Protein AF-A0A182Y4V1-F1 (afdb_monomer_lite)

pLDDT: mean 78.13, std 14.73, range [35.81, 92.44]

InterPro domains:
  IPR011990 Tetratricopeptide-like helical domain superfamily [SSF48452] (6-147)
  IPR018834 DNA/RNA-binding domain, Est1-type [PF10373] (55-147)
  IPR045153 Est1/Ebs1-like [PTHR15696] (1-159)

Structure (mmCIF, N/CA/C/O backbone):
data_AF-A0A182Y4V1-F1
#
_entry.id   AF-A0A182Y4V1-F1
#
loop_
_atom_site.group_PDB
_atom_site.id
_atom_site.type_symbol
_atom_site.label_atom_id
_atom_site.label_alt_id
_atom_site.label_comp_id
_atom_site.label_asym_id
_atom_site.label_entity_id
_atom_site.label_seq_id
_atom_site.pdbx_PDB_ins_code
_atom_site.Cartn_x
_atom_site.Cartn_y
_atom_site.Cartn_z
_atom_site.occupancy
_atom_site.B_iso_or_equiv
_atom_site.auth_seq_id
_atom_site.auth_comp_id
_atom_site.auth_asym_id
_atom_site.auth_atom_id
_atom_site.pdbx_PDB_model_num
ATOM 1 N N . LEU A 1 1 ? 14.851 2.433 -21.021 1.00 78.50 1 LEU A N 1
ATOM 2 C CA . LEU A 1 1 ? 13.385 2.656 -20.948 1.00 78.50 1 LEU A CA 1
ATOM 3 C C . LEU A 1 1 ? 12.813 2.152 -19.625 1.00 78.50 1 LEU A C 1
ATOM 5 O O . LEU A 1 1 ? 12.196 2.950 -18.938 1.00 78.50 1 LEU A O 1
ATOM 9 N N . GLN A 1 2 ? 13.058 0.891 -19.242 1.00 83.56 2 G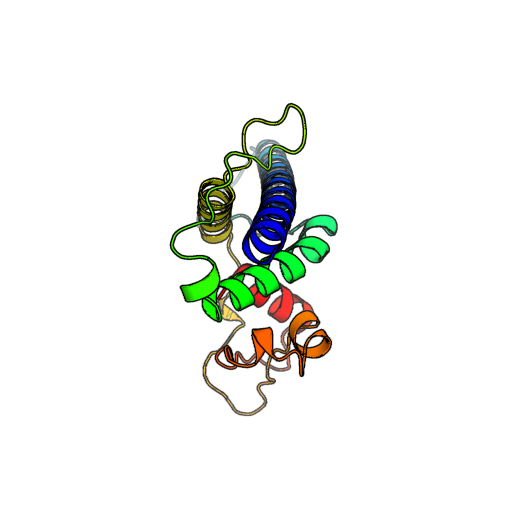LN A N 1
ATOM 10 C CA . GLN A 1 2 ? 12.621 0.332 -17.950 1.00 83.56 2 GLN A CA 1
ATOM 11 C C . GLN A 1 2 ? 13.120 1.142 -16.742 1.00 83.56 2 GLN A C 1
ATOM 13 O O . GLN A 1 2 ? 12.307 1.573 -15.936 1.00 83.56 2 GLN A O 1
ATOM 18 N N . GLU A 1 3 ? 14.420 1.444 -16.662 1.00 82.00 3 GLU A N 1
ATOM 19 C CA . GLU A 1 3 ? 14.974 2.274 -15.575 1.00 82.00 3 GLU A CA 1
ATOM 20 C C . GLU A 1 3 ? 14.358 3.680 -15.523 1.00 82.00 3 GLU A C 1
ATOM 22 O O . GLU A 1 3 ? 14.099 4.204 -14.448 1.00 82.00 3 GLU A O 1
ATOM 27 N N . CYS A 1 4 ? 14.059 4.281 -16.680 1.00 82.00 4 CYS A N 1
ATOM 28 C CA . CYS A 1 4 ? 13.413 5.594 -16.762 1.00 82.00 4 CYS A CA 1
ATOM 29 C C . CYS A 1 4 ? 11.967 5.560 -16.248 1.00 82.00 4 CYS A C 1
ATOM 31 O O . CYS A 1 4 ? 11.523 6.489 -15.573 1.00 82.00 4 CYS A O 1
ATOM 33 N N . ALA A 1 5 ? 11.229 4.495 -16.577 1.00 86.81 5 ALA A N 1
ATOM 34 C CA . ALA A 1 5 ? 9.874 4.281 -16.085 1.00 86.81 5 ALA A CA 1
ATOM 35 C C . ALA A 1 5 ? 9.878 4.060 -14.567 1.00 86.81 5 ALA A C 1
ATOM 37 O O . ALA A 1 5 ? 9.092 4.685 -13.860 1.00 86.81 5 ALA A O 1
ATOM 38 N N . LEU A 1 6 ? 10.819 3.252 -14.068 1.00 87.94 6 LEU A N 1
ATOM 39 C CA . LEU A 1 6 ? 11.001 3.017 -12.639 1.00 87.94 6 LEU A CA 1
ATOM 40 C C . LEU A 1 6 ? 11.363 4.304 -11.890 1.00 87.94 6 LEU A C 1
ATOM 42 O O . LEU A 1 6 ? 10.731 4.624 -10.890 1.00 87.94 6 LEU A O 1
ATOM 46 N N . ALA A 1 7 ? 12.328 5.073 -12.398 1.00 84.69 7 ALA A N 1
ATOM 47 C CA . ALA A 1 7 ? 12.713 6.355 -11.814 1.00 84.69 7 ALA A CA 1
ATOM 48 C C . ALA A 1 7 ? 11.524 7.327 -11.754 1.00 84.69 7 ALA A C 1
ATOM 50 O O . ALA A 1 7 ? 11.286 7.952 -10.725 1.00 84.69 7 ALA A O 1
ATOM 51 N N . SER A 1 8 ? 10.729 7.404 -12.827 1.00 85.19 8 SER A N 1
ATOM 52 C CA . SER A 1 8 ? 9.519 8.238 -12.863 1.00 85.19 8 SER A CA 1
ATOM 53 C C . SER A 1 8 ? 8.475 7.777 -11.839 1.00 85.19 8 SER A C 1
ATOM 55 O O . SER A 1 8 ? 7.911 8.606 -11.129 1.00 85.19 8 SER A O 1
ATOM 57 N N . GLY A 1 9 ? 8.254 6.463 -11.719 1.00 89.75 9 GLY A N 1
ATOM 58 C CA . GLY A 1 9 ? 7.351 5.883 -10.723 1.00 89.75 9 GLY A CA 1
ATOM 59 C C . GLY A 1 9 ? 7.800 6.153 -9.285 1.00 89.75 9 GLY A C 1
ATOM 60 O O . GLY A 1 9 ? 6.981 6.526 -8.451 1.00 89.75 9 GLY A O 1
ATOM 61 N N . LEU A 1 10 ? 9.102 6.057 -9.000 1.00 88.25 10 LEU A N 1
ATOM 62 C CA . LEU A 1 10 ? 9.666 6.379 -7.684 1.00 88.25 10 LEU A CA 1
ATOM 63 C C . LEU A 1 10 ? 9.544 7.867 -7.335 1.00 88.25 10 LEU A C 1
ATOM 65 O O . LEU A 1 10 ? 9.287 8.195 -6.181 1.00 88.25 10 LEU A O 1
ATOM 69 N N . VAL A 1 11 ? 9.665 8.768 -8.315 1.00 86.56 11 VAL A N 1
ATOM 70 C CA . VAL A 1 11 ? 9.405 10.202 -8.097 1.00 86.56 11 VAL A CA 1
ATOM 71 C C . VAL A 1 11 ? 7.935 10.439 -7.749 1.00 86.56 11 VAL A C 1
ATOM 73 O O . VAL A 1 11 ? 7.641 11.165 -6.804 1.00 86.56 11 VAL A O 1
ATOM 76 N N . MET A 1 12 ? 7.004 9.812 -8.475 1.00 90.00 12 MET A N 1
ATOM 77 C CA . MET A 1 12 ? 5.573 9.916 -8.168 1.00 90.00 12 MET A CA 1
ATOM 78 C C . MET A 1 12 ? 5.249 9.360 -6.779 1.00 90.00 12 MET A C 1
ATOM 80 O O . MET A 1 12 ? 4.491 9.976 -6.035 1.00 90.00 12 MET A O 1
ATOM 84 N N . PHE A 1 13 ? 5.858 8.233 -6.415 1.00 91.25 13 PHE A N 1
ATOM 85 C CA . PHE A 1 13 ? 5.735 7.653 -5.086 1.00 91.25 13 PHE A CA 1
ATOM 86 C C . PHE A 1 13 ? 6.247 8.585 -3.988 1.00 91.25 13 PHE A C 1
ATOM 88 O O . PHE A 1 13 ? 5.532 8.802 -3.016 1.00 91.25 13 PHE A O 1
ATOM 95 N N . GLY A 1 14 ? 7.418 9.203 -4.172 1.00 89.81 14 GLY A N 1
ATOM 96 C CA . GLY A 1 14 ? 7.941 10.209 -3.240 1.00 89.81 14 GLY A CA 1
ATOM 97 C C . GLY A 1 14 ? 6.970 11.375 -3.026 1.00 89.81 14 GLY A C 1
ATOM 98 O O . GLY A 1 14 ? 6.660 11.741 -1.900 1.00 89.81 14 GLY A O 1
ATOM 99 N N . ILE A 1 15 ? 6.357 11.891 -4.097 1.00 90.50 15 ILE A N 1
ATOM 100 C CA . ILE A 1 15 ? 5.349 12.963 -3.984 1.00 90.50 15 ILE A CA 1
ATOM 101 C C . ILE A 1 15 ? 4.130 12.515 -3.156 1.00 90.50 15 ILE A C 1
ATOM 103 O O . ILE A 1 15 ? 3.606 13.294 -2.354 1.00 90.50 15 ILE A O 1
ATOM 107 N N . LEU A 1 16 ? 3.668 11.271 -3.335 1.00 92.38 16 LEU A N 1
ATOM 108 C CA . LEU A 1 16 ? 2.571 10.712 -2.536 1.00 92.38 16 LEU A CA 1
ATOM 109 C C . LEU A 1 16 ? 2.967 10.584 -1.061 1.00 92.38 16 LEU A C 1
ATOM 111 O O . LEU A 1 16 ? 2.186 10.980 -0.194 1.00 92.38 16 LEU A O 1
ATOM 115 N N . LEU A 1 17 ? 4.178 10.086 -0.783 1.00 92.06 17 LEU A N 1
ATOM 116 C CA . LEU A 1 17 ? 4.728 9.987 0.569 1.00 92.06 17 LEU A CA 1
ATOM 117 C C . LEU A 1 17 ? 4.797 11.364 1.229 1.00 92.06 17 LEU A C 1
ATOM 119 O O . LEU A 1 17 ? 4.241 11.548 2.308 1.00 92.06 17 LEU A O 1
ATOM 123 N N . GLU A 1 18 ? 5.402 12.352 0.568 1.00 91.44 18 GLU A N 1
ATOM 124 C CA . GLU A 1 18 ? 5.515 13.718 1.078 1.00 91.44 18 GLU A CA 1
ATOM 125 C C . GLU A 1 18 ? 4.138 14.314 1.405 1.00 91.44 18 GLU A C 1
ATOM 127 O O . GLU A 1 18 ? 3.945 14.911 2.470 1.00 91.44 18 GLU A O 1
ATOM 132 N N . ARG A 1 19 ? 3.151 14.137 0.515 1.00 92.44 19 ARG A N 1
ATOM 133 C CA . ARG A 1 19 ? 1.790 14.632 0.751 1.00 92.44 19 ARG A CA 1
ATOM 134 C C . ARG A 1 19 ? 1.140 13.940 1.946 1.00 92.44 19 ARG A C 1
ATOM 136 O O . ARG A 1 19 ? 0.560 14.638 2.777 1.00 92.44 19 ARG A O 1
ATOM 143 N N . LEU A 1 20 ? 1.235 12.614 2.048 1.00 91.38 20 LEU A N 1
ATOM 144 C CA . LEU A 1 20 ? 0.670 11.872 3.175 1.00 91.38 20 LEU A CA 1
ATOM 145 C C . LEU A 1 20 ? 1.334 12.278 4.497 1.00 91.38 20 LEU A C 1
ATOM 147 O O . LEU A 1 20 ? 0.642 12.491 5.489 1.00 91.38 20 LEU A O 1
ATOM 151 N N . ILE A 1 21 ? 2.657 12.457 4.495 1.00 91.06 21 ILE A N 1
ATOM 152 C CA . ILE A 1 21 ? 3.420 12.899 5.664 1.00 91.06 21 ILE A CA 1
ATOM 153 C C . ILE A 1 21 ? 2.908 14.250 6.168 1.00 91.06 21 ILE A C 1
ATOM 155 O O . ILE A 1 21 ? 2.637 14.400 7.358 1.00 91.06 21 ILE A O 1
ATOM 159 N N . ARG A 1 22 ? 2.718 15.218 5.262 1.00 92.12 22 ARG A N 1
ATOM 160 C CA . ARG A 1 22 ? 2.173 16.539 5.611 1.00 92.12 22 ARG A CA 1
ATOM 161 C C . ARG A 1 22 ? 0.769 16.441 6.205 1.00 92.12 22 ARG A C 1
ATOM 163 O O . ARG A 1 22 ? 0.515 17.058 7.231 1.00 92.12 22 ARG A O 1
ATOM 170 N N . LEU A 1 23 ? -0.109 15.632 5.612 1.00 90.50 23 LEU A N 1
ATOM 171 C CA . LEU A 1 23 ? -1.480 15.442 6.103 1.00 90.50 23 LEU A CA 1
ATOM 172 C C . LEU A 1 23 ? -1.521 14.824 7.507 1.00 90.50 23 LEU A C 1
ATOM 174 O O . LEU A 1 23 ? -2.305 15.260 8.347 1.00 90.50 23 LEU A O 1
ATOM 178 N N . ILE A 1 24 ? -0.670 13.829 7.775 1.00 86.88 24 ILE A N 1
ATOM 179 C CA . ILE A 1 24 ? -0.556 13.218 9.106 1.00 86.88 24 ILE A CA 1
ATOM 180 C C . ILE A 1 24 ? -0.040 14.248 10.114 1.00 86.88 24 ILE A C 1
ATOM 182 O O . ILE A 1 24 ? -0.597 14.362 11.204 1.00 86.88 24 ILE A O 1
ATOM 186 N N . GLN A 1 25 ? 0.980 15.031 9.753 1.00 89.06 25 GLN A N 1
ATOM 187 C CA . GLN A 1 25 ? 1.531 16.061 10.633 1.00 89.06 25 GLN A CA 1
ATOM 188 C C . GLN A 1 25 ? 0.500 17.154 10.959 1.00 89.06 25 GLN A C 1
ATOM 190 O O . GLN A 1 25 ? 0.328 17.493 12.126 1.00 89.06 25 GLN A O 1
ATOM 195 N N . GLU A 1 26 ? -0.237 17.649 9.960 1.00 89.31 26 GLU A N 1
ATOM 196 C CA . GLU A 1 26 ? -1.315 18.634 10.140 1.00 89.31 26 GLU A CA 1
ATOM 197 C C . GLU A 1 26 ? -2.424 18.108 11.071 1.00 89.31 26 GLU A C 1
ATOM 199 O O . GLU A 1 26 ? -2.913 18.830 11.947 1.00 89.31 26 GLU A O 1
ATOM 204 N N . ALA A 1 27 ? -2.796 16.832 10.924 1.00 84.44 27 ALA A N 1
ATOM 205 C CA . ALA A 1 27 ? -3.779 16.185 11.789 1.00 84.44 27 ALA A CA 1
ATOM 206 C C . ALA A 1 27 ? -3.264 16.025 13.233 1.00 84.44 27 ALA A C 1
ATOM 208 O O . ALA A 1 27 ? -4.002 16.287 14.186 1.00 84.44 27 ALA A O 1
ATOM 209 N N . LEU A 1 28 ? -1.989 15.659 13.408 1.00 82.81 28 LEU A N 1
ATOM 210 C CA . LEU A 1 28 ? -1.349 15.559 14.722 1.00 82.81 28 LEU A CA 1
ATOM 211 C C . LEU A 1 28 ? -1.240 16.921 15.416 1.00 82.81 28 LEU A C 1
ATOM 213 O O . LEU A 1 28 ? -1.507 17.018 16.614 1.00 82.81 28 LEU A O 1
ATOM 217 N N . ASP A 1 29 ? -0.884 17.977 14.688 1.00 85.12 29 ASP A N 1
ATOM 218 C CA . ASP A 1 29 ? -0.779 19.327 15.245 1.00 85.12 29 ASP A CA 1
ATOM 219 C C . ASP A 1 29 ? -2.158 19.844 15.694 1.00 85.12 29 ASP A C 1
ATOM 221 O O . ASP A 1 29 ? -2.302 20.338 16.815 1.00 85.12 29 ASP A O 1
ATOM 225 N N . THR A 1 30 ? -3.200 19.603 14.890 1.00 82.69 30 THR A N 1
ATOM 226 C CA . THR A 1 30 ? -4.596 19.932 15.235 1.00 82.69 30 THR A CA 1
ATOM 227 C C . THR A 1 30 ? -5.068 19.197 16.498 1.00 82.69 30 THR A C 1
ATOM 229 O O . THR A 1 30 ? -5.727 19.784 17.366 1.00 82.69 30 THR A O 1
ATOM 232 N N . ALA A 1 31 ? -4.707 17.918 16.644 1.00 76.00 31 ALA A N 1
ATOM 233 C CA . ALA A 1 31 ? -5.046 17.129 17.826 1.00 76.00 31 ALA A CA 1
ATOM 234 C C . ALA A 1 31 ? -4.370 17.675 19.097 1.00 76.00 31 ALA A C 1
ATOM 236 O O . ALA A 1 31 ? -5.010 17.760 20.146 1.00 76.00 31 ALA A O 1
ATOM 237 N N . ARG A 1 32 ? -3.101 18.100 19.000 1.00 75.50 32 ARG A N 1
ATOM 238 C CA . ARG A 1 32 ? -2.315 18.635 20.130 1.00 75.50 32 ARG A CA 1
ATOM 239 C C . ARG A 1 32 ? -2.780 20.013 20.590 1.00 75.50 32 ARG A C 1
ATOM 241 O O . ARG A 1 32 ? -2.735 20.296 21.786 1.00 75.50 32 ARG A O 1
ATOM 248 N N . ASP A 1 33 ? -3.211 20.871 19.672 1.00 71.69 33 ASP A N 1
ATOM 249 C CA . ASP A 1 33 ? -3.743 22.190 20.030 1.00 71.69 33 ASP A CA 1
ATOM 250 C C . ASP A 1 33 ? -5.117 22.089 20.706 1.00 71.69 33 ASP A C 1
ATOM 252 O O . ASP A 1 33 ? -5.420 22.870 21.608 1.00 71.69 33 ASP A O 1
ATOM 256 N N . SER A 1 34 ? -5.901 21.061 20.367 1.00 64.62 34 SER A N 1
ATOM 257 C CA . SER A 1 34 ? -7.183 20.771 21.021 1.00 64.62 34 SER A CA 1
ATOM 258 C C . SER A 1 34 ? -7.016 20.321 22.481 1.00 64.62 34 SER A C 1
ATOM 260 O O . SER A 1 34 ? -7.842 20.658 23.325 1.00 64.62 34 SER A O 1
ATOM 262 N N . THR A 1 35 ? -5.929 19.615 22.816 1.00 59.12 35 THR A N 1
ATOM 263 C CA . THR A 1 35 ? -5.665 19.132 24.188 1.00 59.12 35 THR A CA 1
ATOM 264 C C . THR A 1 35 ? -5.175 20.234 25.134 1.00 59.12 35 THR A C 1
ATOM 266 O O . THR A 1 35 ? -5.373 20.146 26.341 1.00 59.12 35 THR A O 1
ATOM 269 N N . LYS A 1 36 ? -4.559 21.302 24.611 1.00 57.06 36 LYS A N 1
ATOM 270 C CA . LYS A 1 36 ? -4.033 22.418 25.424 1.00 57.06 36 LYS A CA 1
ATOM 271 C C . LYS A 1 36 ? -5.109 23.391 25.928 1.00 57.06 36 LYS A C 1
ATOM 273 O O . LYS A 1 36 ? -4.807 24.252 26.748 1.00 57.06 36 LYS A O 1
ATOM 278 N N . GLY A 1 37 ? -6.349 23.286 25.444 1.00 51.06 37 GLY A N 1
ATOM 279 C CA . GLY A 1 37 ? -7.464 24.162 25.827 1.00 51.06 37 GLY A CA 1
ATOM 280 C C . GLY A 1 37 ? -8.262 23.711 27.058 1.00 51.06 37 GLY A C 1
ATOM 281 O O . GLY A 1 37 ? -9.181 24.417 27.467 1.00 51.06 37 GLY A O 1
ATOM 282 N N . THR A 1 38 ? -7.950 22.550 27.643 1.00 48.34 38 THR A N 1
ATOM 283 C CA . THR A 1 38 ? -8.739 21.931 28.725 1.00 48.34 38 THR A CA 1
ATOM 284 C C . THR A 1 38 ? -7.863 21.592 29.935 1.00 48.34 38 THR A C 1
ATOM 286 O O . THR A 1 38 ? -7.910 20.494 30.471 1.00 48.34 38 THR A O 1
ATOM 289 N N . GLU A 1 39 ? -7.048 22.540 30.400 1.00 46.81 39 GLU A N 1
ATOM 290 C CA . GLU A 1 39 ? -6.418 22.448 31.724 1.00 46.81 39 GLU A CA 1
ATOM 291 C C . GLU A 1 39 ? -7.304 23.126 32.779 1.00 46.81 39 GLU A C 1
ATOM 293 O O . GLU A 1 39 ? -7.063 24.257 33.196 1.00 46.81 39 GLU A O 1
ATOM 298 N N . ALA A 1 40 ? -8.349 22.423 33.214 1.00 45.28 40 ALA A N 1
ATOM 299 C CA . ALA A 1 40 ? -8.896 22.579 34.556 1.00 45.28 40 ALA A CA 1
ATOM 300 C C . ALA A 1 40 ? -9.657 21.307 34.952 1.00 45.28 40 ALA A C 1
ATOM 302 O O . ALA A 1 40 ? -10.834 21.148 34.646 1.00 45.28 40 ALA A O 1
ATOM 303 N N . ASP A 1 41 ? -8.946 20.485 35.720 1.00 38.16 41 ASP A N 1
ATOM 304 C CA . ASP A 1 41 ? -9.443 19.514 36.694 1.00 38.16 41 ASP A CA 1
ATOM 305 C C . ASP A 1 41 ? -9.513 18.025 36.286 1.00 38.16 41 ASP A C 1
ATOM 307 O O . ASP A 1 41 ? -10.045 17.637 35.251 1.00 38.16 41 ASP A O 1
ATOM 311 N N . VAL A 1 42 ? -9.033 17.212 37.237 1.00 44.09 42 VAL A N 1
ATOM 312 C CA . VAL A 1 42 ? -9.178 15.753 37.419 1.00 44.09 42 VAL A CA 1
ATOM 313 C C . VAL A 1 42 ? -8.147 14.786 36.783 1.00 44.09 42 VAL A C 1
ATOM 315 O O . VAL A 1 42 ? -8.300 14.272 35.686 1.00 44.09 42 VAL A O 1
ATOM 318 N N . ILE A 1 43 ? -7.126 14.479 37.600 1.00 43.97 43 ILE A N 1
ATOM 319 C CA . ILE A 1 43 ? -6.591 13.150 37.994 1.00 43.97 43 ILE A CA 1
ATOM 320 C C . ILE A 1 43 ? -6.397 12.074 36.898 1.00 43.97 43 ILE A C 1
ATOM 322 O O . ILE A 1 43 ? -7.321 11.377 36.501 1.00 43.97 43 ILE A O 1
ATOM 326 N N . SER A 1 44 ? -5.117 11.864 36.578 1.00 50.91 44 SER A N 1
ATOM 327 C CA . SER A 1 44 ? -4.415 10.662 36.099 1.00 50.91 44 SER A CA 1
ATOM 328 C C . SER A 1 44 ? -5.216 9.371 35.851 1.00 50.91 44 SER A C 1
ATOM 330 O O . SER A 1 44 ? -5.445 8.619 36.796 1.00 50.91 44 SER A O 1
ATOM 332 N N . THR A 1 45 ? -5.406 9.000 34.581 1.00 35.81 45 THR A N 1
ATOM 333 C CA . THR A 1 45 ? -5.422 7.593 34.132 1.00 35.81 45 THR A CA 1
ATOM 334 C C . THR A 1 45 ? -5.044 7.500 32.654 1.00 35.81 45 THR A C 1
ATOM 336 O O . THR A 1 45 ? -5.702 8.107 31.827 1.00 35.81 45 THR A O 1
ATOM 339 N N . GLU A 1 46 ? -3.997 6.713 32.385 1.00 39.38 46 GLU A N 1
ATOM 340 C CA . GLU A 1 46 ? -3.546 6.170 31.093 1.00 39.38 46 GLU A CA 1
ATOM 341 C C . GLU A 1 46 ? -3.139 7.175 29.998 1.00 39.38 46 GLU A C 1
ATOM 343 O O . GLU A 1 46 ? -3.809 8.146 29.684 1.00 39.38 46 GLU A O 1
ATOM 348 N N . SER A 1 47 ? -1.958 6.942 29.421 1.00 40.59 47 SER A N 1
ATOM 349 C CA . SER A 1 47 ? -1.455 7.656 28.251 1.00 40.59 47 SER A CA 1
ATOM 350 C C . SER A 1 47 ? -2.371 7.348 27.064 1.00 40.59 47 SER A C 1
ATOM 352 O O . SER A 1 47 ? -2.066 6.438 26.297 1.00 40.59 47 SER A O 1
ATOM 354 N N . GLU A 1 48 ? -3.487 8.068 26.938 1.00 49.78 48 GLU A N 1
ATOM 355 C CA . GLU A 1 48 ? -4.384 8.007 25.787 1.00 49.78 48 GLU A CA 1
ATOM 356 C C . GLU A 1 48 ? -3.570 8.359 24.541 1.00 49.78 48 GLU A C 1
ATOM 358 O O . GLU A 1 48 ? -3.245 9.519 24.272 1.00 49.78 48 GLU A O 1
ATOM 363 N N . ILE A 1 49 ? -3.146 7.326 23.811 1.00 53.16 49 ILE A N 1
ATOM 364 C CA . ILE A 1 49 ? -2.514 7.508 22.514 1.00 53.16 49 ILE A CA 1
ATOM 365 C C . ILE A 1 49 ? -3.567 8.217 21.656 1.00 53.16 49 ILE A C 1
ATOM 367 O O . ILE A 1 49 ? -4.706 7.746 21.606 1.00 53.16 49 ILE A O 1
ATOM 371 N N . PRO A 1 50 ? -3.251 9.357 21.017 1.00 55.31 50 PRO A N 1
ATOM 372 C CA . PRO A 1 50 ? -4.241 10.082 20.240 1.00 55.31 50 PRO A CA 1
ATOM 373 C C . PRO A 1 50 ? -4.829 9.143 19.185 1.00 55.31 50 PRO A C 1
ATOM 375 O O . PRO A 1 50 ? -4.097 8.679 18.308 1.00 55.31 50 PRO A O 1
ATOM 378 N N . LYS A 1 51 ? -6.137 8.854 19.265 1.00 58.81 51 LYS A N 1
ATOM 379 C CA . LYS A 1 51 ? -6.858 8.149 18.199 1.00 58.81 51 LYS A CA 1
ATOM 380 C C . LYS A 1 51 ? -6.819 9.066 16.979 1.00 58.81 51 LYS A C 1
ATOM 382 O O . LYS A 1 51 ? -7.622 9.993 16.869 1.00 58.81 51 LYS A O 1
ATOM 387 N N . LEU A 1 52 ? -5.820 8.886 16.113 1.00 63.56 52 LEU A N 1
ATOM 388 C CA . LEU A 1 52 ? -5.643 9.764 14.965 1.00 63.56 52 LEU A CA 1
ATOM 389 C C . LEU A 1 52 ? -6.759 9.478 13.967 1.00 63.56 52 LEU A C 1
ATOM 391 O O . LEU A 1 52 ? -6.773 8.447 13.297 1.00 63.56 52 LEU A O 1
ATOM 395 N N . VAL A 1 53 ? -7.682 10.426 13.849 1.00 70.19 53 VAL A N 1
ATOM 396 C CA . VAL A 1 53 ? -8.641 10.448 12.751 1.00 70.19 53 VAL A CA 1
ATOM 397 C C . VAL A 1 53 ? -7.899 10.964 11.527 1.00 70.19 53 VAL A C 1
ATOM 399 O O . VAL A 1 53 ? -7.559 12.145 11.443 1.00 70.19 53 VAL A O 1
ATOM 402 N N . LEU A 1 54 ? -7.603 10.064 10.592 1.00 74.38 54 LEU A N 1
ATOM 403 C CA . LEU A 1 54 ? -6.959 10.444 9.342 1.00 74.38 54 LEU A CA 1
ATOM 404 C C . LEU A 1 54 ? -7.883 11.356 8.522 1.00 74.38 54 LEU A C 1
ATOM 406 O O . LEU A 1 54 ? -9.071 11.039 8.383 1.00 74.38 54 LEU A O 1
ATOM 410 N N . PRO A 1 55 ? -7.358 12.455 7.950 1.00 82.38 55 PRO A N 1
ATOM 411 C CA . PRO A 1 55 ? -8.139 13.310 7.066 1.00 82.38 55 PRO A CA 1
ATOM 412 C C . PRO A 1 55 ? -8.569 12.532 5.814 1.00 82.38 55 PRO A C 1
ATOM 414 O O . PRO A 1 55 ? -7.869 11.620 5.374 1.00 82.38 55 PRO A O 1
ATOM 417 N N . GLU A 1 56 ? -9.696 12.912 5.208 1.00 83.38 56 GLU A N 1
ATOM 418 C CA . GLU A 1 56 ? -10.235 12.237 4.012 1.00 83.38 56 GLU A CA 1
ATOM 419 C C . GLU A 1 56 ? -9.212 12.164 2.867 1.00 83.38 56 GLU A C 1
ATOM 421 O O . GLU A 1 56 ? -9.052 11.118 2.242 1.00 83.38 56 GLU A O 1
ATOM 426 N N . ASP A 1 57 ? -8.423 13.225 2.667 1.00 86.56 57 ASP A N 1
ATOM 427 C CA . ASP A 1 57 ? -7.320 13.240 1.699 1.00 86.56 57 ASP A CA 1
ATOM 428 C C . ASP A 1 57 ? -6.310 12.101 1.936 1.00 86.56 57 ASP A C 1
ATOM 430 O O . ASP A 1 57 ? -5.819 11.494 0.984 1.00 86.56 57 ASP A O 1
ATOM 434 N N . ALA A 1 58 ? -5.994 11.785 3.199 1.00 85.81 58 ALA A N 1
ATOM 435 C CA . ALA A 1 58 ? -5.051 10.720 3.532 1.00 85.81 58 ALA A CA 1
ATOM 436 C C . ALA A 1 58 ? -5.634 9.340 3.207 1.00 85.81 58 ALA A C 1
ATOM 438 O O . ALA A 1 58 ? -4.919 8.496 2.666 1.00 85.81 58 ALA A O 1
ATOM 439 N N . LYS A 1 59 ? -6.936 9.133 3.454 1.00 82.94 59 LYS A N 1
ATOM 440 C CA . LYS A 1 59 ? -7.643 7.882 3.126 1.00 82.94 59 LYS A CA 1
ATOM 441 C C . LYS A 1 59 ? -7.636 7.579 1.626 1.00 82.94 59 LYS A C 1
ATOM 443 O O . LYS A 1 59 ? -7.647 6.416 1.245 1.00 82.94 59 LYS A O 1
ATOM 448 N N . VAL A 1 60 ? -7.578 8.605 0.774 1.00 88.19 60 VAL A N 1
ATOM 449 C CA . VAL A 1 60 ? -7.495 8.443 -0.689 1.00 88.19 60 VAL A CA 1
ATOM 450 C C . VAL A 1 60 ? -6.068 8.130 -1.159 1.00 88.19 60 VAL A C 1
ATOM 452 O O . VAL A 1 60 ? -5.884 7.413 -2.140 1.00 88.19 60 VAL A O 1
ATOM 455 N N . ILE A 1 61 ? -5.045 8.651 -0.474 1.00 90.75 61 ILE A N 1
ATOM 456 C CA . ILE A 1 61 ? -3.632 8.482 -0.860 1.00 90.75 61 ILE A CA 1
ATOM 457 C C . ILE A 1 61 ? -3.060 7.144 -0.375 1.00 90.75 61 ILE A C 1
ATOM 459 O O . ILE A 1 61 ? -2.267 6.514 -1.078 1.00 90.75 61 ILE A O 1
ATOM 463 N N . LEU A 1 62 ? -3.464 6.706 0.817 1.00 88.12 62 LEU A N 1
ATOM 464 C CA . LEU A 1 62 ? -2.970 5.496 1.473 1.00 88.12 62 LEU A CA 1
ATOM 465 C C . LEU A 1 62 ? -3.065 4.225 0.605 1.00 88.12 62 LEU A C 1
ATOM 467 O O . LEU A 1 62 ? -2.043 3.546 0.482 1.00 88.12 62 LEU A O 1
ATOM 471 N N . PRO A 1 63 ? -4.195 3.927 -0.070 1.00 89.38 63 PRO A N 1
ATOM 472 C CA . PRO A 1 63 ? -4.294 2.768 -0.958 1.00 89.38 63 PRO A CA 1
ATOM 473 C C . PRO A 1 63 ? -3.240 2.765 -2.072 1.00 89.38 63 PRO A C 1
ATOM 475 O O . PRO A 1 63 ? -2.657 1.729 -2.379 1.00 89.38 63 PRO A O 1
ATOM 478 N N . ALA A 1 64 ? -2.935 3.931 -2.656 1.00 91.81 64 ALA A N 1
ATOM 479 C CA . ALA A 1 64 ? -1.930 4.037 -3.713 1.00 91.81 64 ALA A CA 1
ATOM 480 C C . ALA A 1 64 ? -0.509 3.772 -3.190 1.00 91.81 64 ALA A C 1
ATOM 482 O O . ALA A 1 64 ? 0.277 3.103 -3.860 1.00 91.81 64 ALA A O 1
ATOM 483 N N . ILE A 1 65 ? -0.186 4.267 -1.990 1.00 91.56 65 ILE A N 1
ATOM 484 C CA . ILE A 1 65 ? 1.101 4.003 -1.328 1.00 91.56 65 ILE A CA 1
ATOM 485 C C . ILE A 1 65 ? 1.232 2.515 -0.998 1.00 91.56 65 ILE A C 1
ATOM 487 O O . ILE A 1 65 ? 2.267 1.926 -1.304 1.00 91.56 65 ILE A O 1
ATOM 491 N N . LYS A 1 66 ? 0.182 1.902 -0.441 1.00 89.00 66 LYS A N 1
ATOM 492 C CA . LYS A 1 66 ? 0.152 0.475 -0.103 1.00 89.00 66 LYS A CA 1
ATOM 493 C C . LYS A 1 66 ? 0.397 -0.408 -1.326 1.00 89.00 66 LYS A C 1
ATOM 495 O O . LYS A 1 66 ? 1.328 -1.204 -1.313 1.00 89.00 66 LYS A O 1
ATOM 500 N N . VAL A 1 67 ? -0.336 -0.187 -2.419 1.00 90.88 67 VAL A N 1
ATOM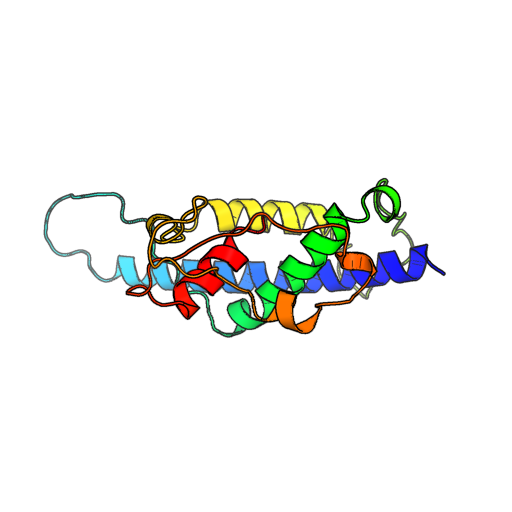 501 C CA . VAL A 1 67 ? -0.137 -0.917 -3.685 1.00 90.88 67 VAL A CA 1
ATOM 502 C C . VAL A 1 67 ? 1.299 -0.787 -4.201 1.00 90.88 67 VAL A C 1
ATOM 504 O O . VAL A 1 67 ? 1.857 -1.727 -4.770 1.00 90.88 67 VAL A O 1
ATOM 507 N N . TRP A 1 68 ? 1.922 0.378 -4.016 1.00 91.81 68 TRP A N 1
ATOM 508 C CA . TRP A 1 68 ? 3.311 0.572 -4.412 1.00 91.81 68 TRP A CA 1
ATOM 509 C C . TRP A 1 68 ? 4.287 -0.197 -3.520 1.00 91.81 68 TRP A C 1
ATOM 511 O O . TRP A 1 68 ? 5.247 -0.773 -4.033 1.00 91.81 68 TRP A O 1
ATOM 521 N N . CYS A 1 69 ? 4.017 -0.278 -2.216 1.00 89.88 69 CYS A N 1
ATOM 522 C CA . CYS A 1 69 ? 4.740 -1.159 -1.301 1.00 89.88 69 CYS A CA 1
ATOM 523 C C . CYS A 1 69 ? 4.590 -2.636 -1.698 1.00 89.88 69 CYS A C 1
ATOM 525 O O . CYS A 1 69 ? 5.609 -3.311 -1.831 1.00 89.88 69 CYS A O 1
ATOM 527 N N . ASP A 1 70 ? 3.376 -3.109 -1.999 1.00 88.69 70 ASP A N 1
ATOM 528 C CA . ASP A 1 70 ? 3.126 -4.485 -2.466 1.00 88.69 70 ASP A CA 1
ATOM 529 C C . ASP A 1 70 ? 3.922 -4.801 -3.741 1.00 88.69 70 ASP A C 1
ATOM 531 O O . ASP A 1 70 ? 4.564 -5.852 -3.870 1.00 88.69 70 ASP A O 1
ATOM 535 N N . TRP A 1 71 ? 3.940 -3.855 -4.687 1.00 90.88 71 TRP A N 1
ATOM 536 C CA . TRP A 1 71 ? 4.724 -3.984 -5.911 1.00 90.88 71 TRP A CA 1
ATOM 537 C C . TRP A 1 71 ? 6.226 -4.046 -5.619 1.00 90.88 71 TRP A C 1
ATOM 539 O O . TRP A 1 71 ? 6.915 -4.911 -6.167 1.00 90.88 71 TRP A O 1
ATOM 549 N N . MET A 1 72 ? 6.742 -3.174 -4.747 1.00 89.25 72 MET A N 1
ATOM 550 C CA . MET A 1 72 ? 8.153 -3.186 -4.357 1.00 89.25 72 MET A CA 1
ATOM 551 C C . MET A 1 72 ? 8.532 -4.505 -3.669 1.00 89.25 72 MET A C 1
ATOM 553 O O . MET A 1 72 ? 9.579 -5.069 -3.987 1.00 89.25 72 MET A O 1
ATOM 557 N N . MET A 1 73 ? 7.688 -5.048 -2.791 1.00 86.75 73 MET A N 1
ATOM 558 C CA . MET A 1 73 ? 7.941 -6.337 -2.136 1.00 86.75 73 MET A CA 1
ATOM 559 C C . MET A 1 73 ? 7.946 -7.505 -3.129 1.00 86.75 73 MET A C 1
ATOM 561 O O . MET A 1 73 ? 8.795 -8.391 -3.038 1.00 86.75 73 MET A O 1
ATOM 565 N N . SER A 1 74 ? 7.070 -7.464 -4.134 1.00 87.00 74 SER A N 1
ATOM 566 C CA . SER A 1 74 ? 6.991 -8.484 -5.190 1.00 87.00 74 SER A CA 1
ATOM 567 C C . SER A 1 74 ? 8.144 -8.419 -6.200 1.00 87.00 74 SER A C 1
ATOM 569 O O . SER A 1 74 ? 8.490 -9.425 -6.813 1.00 87.00 74 SER A O 1
ATOM 571 N N . ASN A 1 75 ? 8.727 -7.235 -6.417 1.00 88.88 75 ASN A N 1
ATOM 572 C CA . ASN A 1 75 ? 9.645 -6.957 -7.529 1.00 88.88 75 ASN A CA 1
ATOM 573 C C . ASN A 1 75 ? 11.012 -6.438 -7.044 1.00 88.88 75 ASN A C 1
ATOM 575 O O . ASN A 1 75 ? 11.589 -5.533 -7.650 1.00 88.88 75 ASN A O 1
ATOM 579 N N . THR A 1 76 ? 11.543 -7.007 -5.957 1.00 89.06 76 THR A N 1
ATOM 580 C CA . THR A 1 76 ? 12.802 -6.576 -5.308 1.00 89.06 76 THR A CA 1
ATOM 581 C C . THR A 1 76 ? 13.987 -6.451 -6.263 1.00 89.06 76 THR A C 1
ATOM 583 O O . THR A 1 76 ? 14.680 -5.437 -6.246 1.00 89.06 76 THR A O 1
ATOM 586 N N . GLU A 1 77 ? 14.176 -7.417 -7.160 1.00 89.19 77 GLU A N 1
ATOM 587 C CA . GLU A 1 77 ? 15.259 -7.405 -8.157 1.00 89.19 77 GLU A CA 1
ATOM 588 C C . GLU A 1 77 ? 15.152 -6.249 -9.166 1.00 89.19 77 GLU A C 1
ATOM 590 O O . GLU A 1 77 ? 16.135 -5.886 -9.806 1.00 89.19 77 GLU A O 1
ATOM 595 N N . THR A 1 78 ? 13.961 -5.660 -9.325 1.00 88.62 78 THR A N 1
ATOM 596 C CA . THR A 1 78 ? 13.728 -4.575 -10.290 1.00 88.62 78 THR A CA 1
ATOM 597 C C . THR A 1 78 ? 14.207 -3.227 -9.764 1.00 88.62 78 THR A C 1
ATOM 599 O O . THR A 1 78 ? 14.635 -2.389 -10.556 1.00 88.62 78 THR A O 1
ATOM 602 N N . TRP A 1 79 ? 14.122 -2.997 -8.453 1.00 87.31 79 TRP A N 1
ATOM 603 C CA . TRP A 1 79 ? 14.456 -1.708 -7.842 1.00 87.31 79 TRP A CA 1
ATOM 604 C C . TRP A 1 79 ? 15.661 -1.753 -6.909 1.00 87.31 79 TRP A C 1
ATOM 606 O O . TRP A 1 79 ? 16.111 -0.687 -6.506 1.00 87.31 79 TRP A O 1
ATOM 616 N N . ASN A 1 80 ? 16.179 -2.930 -6.550 1.00 87.25 80 ASN A N 1
ATOM 617 C CA . ASN A 1 80 ? 17.338 -3.077 -5.674 1.00 87.25 80 ASN A CA 1
ATOM 618 C C . ASN A 1 80 ? 18.535 -3.663 -6.457 1.00 87.25 80 ASN A C 1
ATOM 620 O O . ASN A 1 80 ? 18.493 -4.841 -6.816 1.00 87.25 80 ASN A O 1
ATOM 624 N N . PRO A 1 81 ? 19.613 -2.895 -6.719 1.00 85.25 81 PRO A N 1
ATOM 625 C CA . PRO A 1 81 ? 19.924 -1.576 -6.163 1.00 85.25 81 PRO A CA 1
ATOM 626 C C . PRO A 1 81 ? 19.070 -0.445 -6.766 1.00 85.25 81 PRO A C 1
ATOM 628 O O . PRO A 1 81 ? 18.690 -0.545 -7.935 1.00 85.25 81 PRO A O 1
ATOM 631 N N . PRO A 1 82 ? 18.803 0.642 -6.006 1.00 80.62 82 PRO A N 1
ATOM 632 C CA . PRO A 1 82 ? 18.014 1.773 -6.485 1.00 80.62 82 PRO A CA 1
ATOM 633 C C . PRO A 1 82 ? 18.505 2.284 -7.843 1.00 80.62 82 PRO A C 1
ATOM 635 O O . PRO A 1 82 ? 19.721 2.419 -8.032 1.00 80.62 82 PRO A O 1
ATOM 638 N N . PRO A 1 83 ? 17.596 2.602 -8.784 1.00 77.38 83 PRO A N 1
ATOM 639 C CA . PRO A 1 83 ? 17.992 3.146 -10.073 1.00 77.38 83 PRO A CA 1
ATOM 640 C C . PRO A 1 83 ? 18.797 4.432 -9.870 1.00 77.38 83 PRO A C 1
ATOM 642 O O . PRO A 1 83 ? 18.505 5.249 -8.993 1.00 77.38 83 PRO A O 1
ATOM 645 N N . CYS A 1 84 ? 19.829 4.620 -10.692 1.00 65.62 84 CYS A N 1
ATOM 646 C CA . CYS A 1 84 ? 20.720 5.769 -10.588 1.00 65.62 84 CYS A CA 1
ATOM 647 C C . CYS A 1 84 ? 19.986 7.041 -11.065 1.00 65.62 84 CYS A C 1
ATOM 649 O O . CYS A 1 84 ? 20.019 7.402 -12.238 1.00 65.62 84 CYS A O 1
ATOM 651 N N . CYS A 1 85 ? 19.273 7.717 -10.161 1.00 57.31 85 CYS A N 1
ATOM 652 C CA . CYS A 1 85 ? 18.404 8.868 -10.450 1.00 57.31 85 CYS A CA 1
ATOM 653 C C . CYS A 1 85 ? 19.153 10.200 -10.676 1.00 57.31 85 CYS A C 1
ATOM 655 O O . CYS A 1 85 ? 18.659 11.264 -10.303 1.00 57.31 85 CYS A O 1
ATOM 657 N N . ALA A 1 86 ? 20.341 10.188 -11.289 1.00 55.69 86 ALA A N 1
ATOM 658 C CA . ALA A 1 86 ? 21.102 11.423 -11.517 1.00 55.69 86 ALA A CA 1
ATOM 659 C C . ALA A 1 86 ?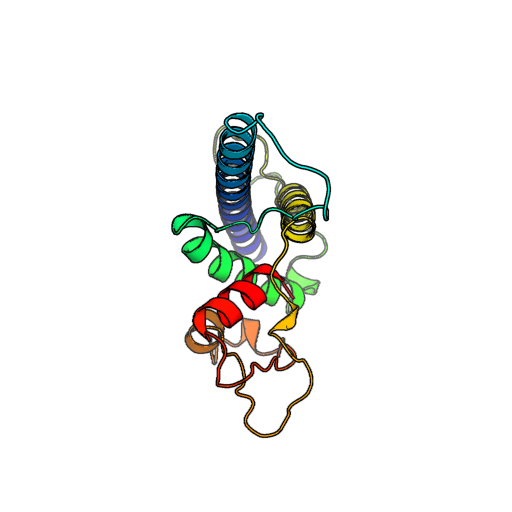 20.383 12.406 -12.471 1.00 55.69 86 ALA A C 1
ATOM 661 O O . ALA A 1 86 ? 20.493 13.623 -12.291 1.00 55.69 86 ALA A O 1
ATOM 662 N N . ASP A 1 87 ? 19.595 11.881 -13.417 1.00 54.97 87 ASP A N 1
ATOM 663 C CA . ASP A 1 87 ? 19.013 12.654 -14.524 1.00 54.97 87 ASP A CA 1
ATOM 664 C C . ASP A 1 87 ? 17.518 12.998 -14.352 1.00 54.97 87 ASP A C 1
ATOM 666 O O . ASP A 1 87 ? 16.984 13.830 -15.086 1.00 54.97 87 ASP A O 1
ATOM 670 N N . PHE A 1 88 ? 16.829 12.425 -13.359 1.00 56.41 88 PHE A N 1
ATOM 671 C CA . PHE A 1 88 ? 15.386 12.616 -13.141 1.00 56.41 88 PHE A CA 1
ATOM 672 C C . PHE A 1 88 ? 15.103 13.641 -12.036 1.00 56.41 88 PHE A C 1
ATOM 674 O O . PHE A 1 88 ? 14.501 13.340 -11.010 1.00 56.41 88 PHE A O 1
ATOM 681 N N . LYS A 1 89 ? 15.545 14.887 -12.237 1.00 55.34 89 LYS A N 1
ATOM 682 C CA . LYS A 1 89 ? 15.190 16.010 -11.352 1.00 55.34 89 LYS A CA 1
ATOM 683 C C . LYS A 1 89 ? 13.913 16.675 -11.854 1.00 55.34 89 LYS A C 1
ATOM 685 O O . LYS A 1 89 ? 13.935 17.402 -12.847 1.00 55.34 89 LYS A O 1
ATOM 690 N N . MET A 1 90 ? 12.793 16.453 -11.170 1.00 51.12 90 MET A N 1
ATOM 691 C CA . MET A 1 90 ? 11.541 17.149 -11.470 1.00 51.12 90 MET A CA 1
ATOM 692 C C . MET A 1 90 ? 11.568 18.553 -10.829 1.00 51.12 90 MET A C 1
ATOM 694 O O . MET A 1 90 ? 11.105 18.773 -9.716 1.00 51.12 90 MET A O 1
ATOM 698 N N . GLY A 1 91 ? 12.164 19.526 -11.526 1.00 53.00 91 GLY A N 1
ATOM 699 C CA . GLY A 1 91 ? 12.157 20.943 -11.133 1.00 53.00 91 GLY A CA 1
ATOM 700 C C . GLY A 1 91 ? 13.235 21.361 -10.118 1.00 53.00 91 GLY A C 1
ATOM 701 O O . GLY A 1 91 ? 14.305 20.766 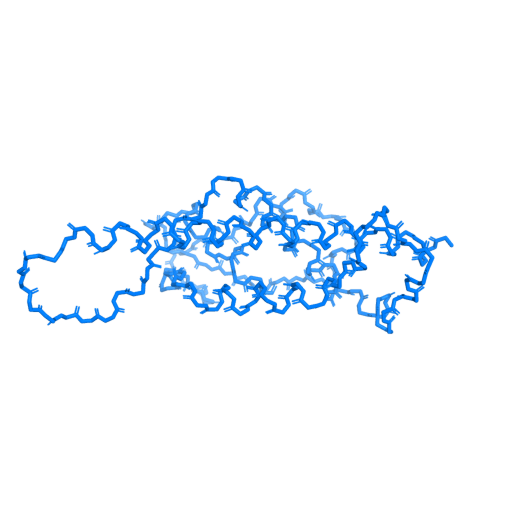-10.038 1.00 53.00 91 GLY A O 1
ATOM 702 N N . LYS A 1 92 ? 12.975 22.451 -9.375 1.00 49.03 92 LYS A N 1
ATOM 703 C CA . LYS A 1 92 ? 13.888 23.019 -8.354 1.00 49.03 92 LYS A CA 1
ATOM 704 C C . LYS A 1 92 ? 13.893 22.239 -7.031 1.00 49.03 92 LYS A C 1
ATOM 706 O O . LYS A 1 92 ? 14.636 22.617 -6.128 1.00 49.03 92 LYS A O 1
ATOM 711 N N . SER A 1 93 ? 13.054 21.212 -6.908 1.00 52.19 93 SER A N 1
ATOM 712 C CA . SER A 1 93 ? 12.983 20.383 -5.710 1.00 52.19 93 SER A CA 1
ATOM 713 C C . SER A 1 93 ? 14.264 19.560 -5.623 1.00 52.19 93 SER A C 1
ATOM 715 O O . SER A 1 93 ? 14.620 18.829 -6.549 1.00 52.19 93 SER A O 1
ATOM 717 N N . THR A 1 94 ? 15.012 19.756 -4.542 1.00 52.06 94 THR A N 1
ATOM 718 C CA . THR A 1 94 ? 16.108 18.873 -4.143 1.00 52.06 94 THR A CA 1
ATOM 719 C C . THR A 1 94 ? 15.602 17.437 -4.194 1.00 52.06 94 THR A C 1
ATOM 721 O O . THR A 1 94 ? 14.497 17.197 -3.726 1.00 52.06 94 THR A O 1
ATOM 724 N N . ALA A 1 95 ? 16.372 16.538 -4.815 1.00 58.84 95 ALA A N 1
ATOM 725 C CA . ALA A 1 95 ? 16.007 15.146 -5.076 1.00 58.84 95 ALA A CA 1
ATOM 726 C C . ALA A 1 95 ? 15.092 14.567 -3.982 1.00 58.84 95 ALA A C 1
ATOM 728 O O . ALA A 1 95 ? 15.530 14.441 -2.840 1.00 58.84 95 ALA A O 1
ATOM 729 N N . HIS A 1 96 ? 13.836 14.273 -4.336 1.00 67.31 96 HIS A N 1
ATOM 730 C CA . HIS A 1 96 ? 12.941 13.518 -3.465 1.00 67.31 96 HIS A CA 1
ATOM 731 C C . HIS A 1 96 ? 13.636 12.191 -3.181 1.00 67.31 96 HIS A C 1
ATOM 733 O O . HIS A 1 96 ? 13.962 11.456 -4.117 1.00 67.31 96 HIS A O 1
ATOM 739 N N . ASP A 1 97 ? 13.955 11.951 -1.915 1.00 78.88 97 ASP A N 1
ATOM 740 C CA . ASP A 1 97 ? 14.524 10.694 -1.458 1.00 78.88 97 ASP A CA 1
ATOM 741 C C . ASP A 1 97 ? 13.371 9.850 -0.904 1.00 78.88 97 ASP A C 1
ATOM 743 O O . ASP A 1 97 ? 13.064 9.950 0.291 1.00 78.88 97 ASP A O 1
ATOM 747 N N . PRO A 1 98 ? 12.703 9.042 -1.755 1.00 83.19 98 PRO A N 1
ATOM 748 C CA . PRO A 1 98 ? 11.524 8.286 -1.348 1.00 83.19 98 PRO A CA 1
ATOM 749 C C . PRO A 1 98 ? 11.849 7.308 -0.218 1.00 83.19 98 PRO A C 1
ATOM 751 O O . PRO A 1 98 ? 10.962 6.927 0.536 1.00 83.19 98 PRO A O 1
ATOM 754 N N . TRP A 1 99 ? 13.116 6.916 -0.059 1.00 86.56 99 TRP A N 1
ATOM 755 C CA . TRP A 1 99 ? 13.547 6.020 1.007 1.00 86.56 99 TRP A CA 1
ATOM 756 C C . TRP A 1 99 ? 13.518 6.710 2.371 1.00 86.56 99 TRP A C 1
ATOM 758 O O . TRP A 1 99 ? 12.988 6.150 3.331 1.00 86.56 99 TRP A O 1
ATOM 768 N N . SER A 1 100 ? 14.038 7.938 2.456 1.00 87.62 100 SER A N 1
ATOM 769 C CA . SER A 1 100 ? 13.965 8.745 3.680 1.00 87.62 100 SER A CA 1
ATOM 770 C C . SER A 1 100 ? 12.526 9.136 4.015 1.00 87.62 100 SER A C 1
ATOM 772 O O . SER A 1 100 ? 12.130 9.073 5.180 1.00 87.62 100 SER A O 1
ATOM 774 N N . GLU A 1 101 ? 11.726 9.498 3.010 1.00 89.56 101 GLU A N 1
ATOM 775 C CA . GLU A 1 101 ? 10.304 9.817 3.185 1.00 89.56 101 GLU A CA 1
ATOM 776 C C . GLU A 1 101 ? 9.511 8.591 3.660 1.00 89.56 101 GLU A C 1
ATOM 778 O O . GLU A 1 101 ? 8.746 8.688 4.620 1.00 89.56 101 GLU A O 1
ATOM 783 N N . LEU A 1 102 ? 9.747 7.412 3.076 1.00 89.12 102 LEU A N 1
ATOM 784 C CA . LEU A 1 102 ? 9.115 6.165 3.508 1.00 89.12 102 LEU A CA 1
ATOM 785 C C . LEU A 1 102 ? 9.504 5.816 4.948 1.00 89.12 102 LEU A C 1
ATOM 787 O O . LEU A 1 102 ? 8.640 5.479 5.754 1.00 89.12 102 LEU A O 1
ATOM 791 N N . ALA A 1 103 ? 10.784 5.946 5.306 1.00 88.50 103 ALA A N 1
ATOM 792 C CA . ALA A 1 103 ? 11.241 5.714 6.673 1.00 88.50 103 ALA A CA 1
ATOM 793 C C . ALA A 1 103 ? 10.571 6.673 7.672 1.00 88.50 103 ALA A C 1
ATOM 795 O O . ALA A 1 103 ? 10.155 6.255 8.756 1.00 88.50 103 ALA A O 1
ATOM 796 N N . LEU A 1 104 ? 10.429 7.952 7.308 1.00 89.88 104 LEU A N 1
ATOM 797 C CA . LEU A 1 104 ? 9.711 8.936 8.114 1.00 89.88 104 LEU A CA 1
ATOM 798 C C . LEU A 1 104 ? 8.234 8.554 8.274 1.00 89.88 104 LEU A C 1
ATOM 800 O O . LEU A 1 104 ? 7.727 8.557 9.396 1.00 89.88 104 LEU A O 1
ATOM 804 N N . LEU A 1 105 ? 7.566 8.170 7.184 1.00 88.19 105 LEU A N 1
ATOM 805 C CA . LEU A 1 105 ? 6.178 7.718 7.212 1.00 88.19 105 LEU A CA 1
ATOM 806 C C . LEU A 1 105 ? 5.996 6.506 8.134 1.00 88.19 105 LEU A C 1
ATOM 808 O O . LEU A 1 105 ? 5.132 6.542 9.004 1.00 88.19 105 LEU A O 1
ATOM 812 N N . MET A 1 106 ? 6.839 5.475 8.015 1.00 85.25 106 MET A N 1
ATOM 813 C CA . MET A 1 106 ? 6.765 4.277 8.863 1.00 85.25 106 MET A CA 1
ATOM 814 C C . MET A 1 106 ? 6.941 4.608 10.349 1.00 85.25 106 MET A C 1
ATOM 816 O O . MET A 1 106 ? 6.237 4.061 11.199 1.00 85.25 106 MET A O 1
ATOM 820 N N . ASN A 1 107 ? 7.846 5.535 10.676 1.00 86.88 107 ASN A N 1
ATOM 821 C CA . ASN A 1 107 ? 8.031 5.995 12.052 1.00 86.88 107 ASN A CA 1
ATOM 822 C C . ASN A 1 107 ? 6.788 6.711 12.593 1.00 86.88 107 ASN A C 1
ATOM 824 O O . ASN A 1 107 ? 6.412 6.485 13.743 1.00 86.88 107 ASN A O 1
ATOM 828 N N . MET A 1 108 ? 6.135 7.540 11.775 1.00 83.12 108 MET A N 1
ATOM 829 C CA . MET A 1 108 ? 4.889 8.197 12.168 1.00 83.12 108 MET A CA 1
ATOM 830 C C . MET A 1 108 ? 3.753 7.191 12.323 1.00 83.12 108 MET A C 1
ATOM 832 O O . MET A 1 108 ? 3.125 7.175 13.375 1.00 83.12 108 MET A O 1
ATOM 836 N N . LEU A 1 109 ? 3.534 6.307 11.345 1.00 78.06 109 LEU A N 1
ATOM 837 C CA . LEU A 1 109 ? 2.482 5.285 11.396 1.00 78.06 109 LEU A CA 1
ATOM 838 C C . LEU A 1 109 ? 2.635 4.357 12.608 1.00 78.06 109 LEU A C 1
ATOM 840 O O . LEU A 1 109 ? 1.644 4.016 13.246 1.00 78.06 109 LEU A O 1
ATOM 844 N N . LYS A 1 110 ? 3.871 4.016 12.998 1.00 76.88 110 LYS A N 1
ATOM 845 C CA . LYS A 1 110 ? 4.151 3.241 14.219 1.00 76.88 110 LYS A CA 1
ATOM 846 C C . LYS A 1 110 ? 3.676 3.938 15.499 1.00 76.88 110 LYS A C 1
ATOM 848 O O . LYS A 1 110 ? 3.365 3.263 16.475 1.00 76.88 110 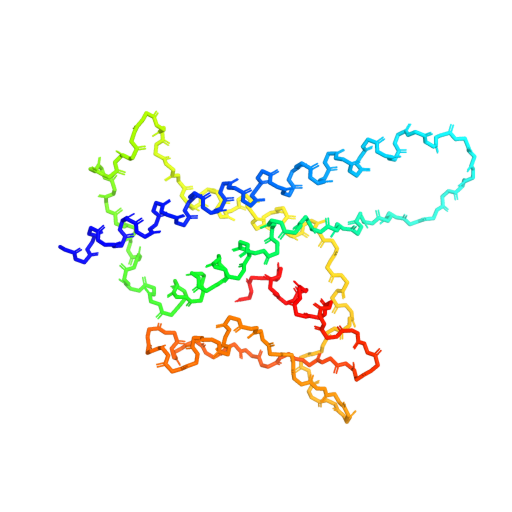LYS A O 1
ATOM 853 N N . SER A 1 111 ? 3.667 5.270 15.515 1.00 68.38 111 SER A N 1
ATOM 854 C CA . SER A 1 111 ? 3.220 6.063 16.665 1.00 68.38 111 SER A CA 1
ATOM 855 C C . SER A 1 111 ? 1.700 6.248 16.735 1.00 68.38 111 SER A C 1
ATOM 857 O O . SER A 1 111 ? 1.205 6.765 17.734 1.00 68.38 111 SER A O 1
ATOM 859 N N . LEU A 1 112 ? 0.963 5.821 15.704 1.00 70.50 112 LEU A N 1
ATOM 860 C CA . LEU A 1 112 ? -0.491 5.923 15.655 1.00 70.50 112 LEU A CA 1
ATOM 861 C C . LEU A 1 112 ? -1.138 4.693 16.291 1.00 70.50 112 LEU A C 1
ATOM 863 O O . LEU A 1 112 ? -0.891 3.559 15.868 1.00 70.50 112 LEU A O 1
ATOM 867 N N . ASP A 1 113 ? -2.015 4.917 17.270 1.00 62.50 113 ASP A N 1
ATOM 868 C CA . ASP A 1 113 ? -2.889 3.854 17.755 1.00 62.50 113 ASP A CA 1
ATOM 869 C C . ASP A 1 113 ? -3.929 3.535 16.684 1.00 62.50 113 ASP A C 1
ATOM 871 O O . ASP A 1 113 ? -4.808 4.331 16.357 1.00 62.50 113 ASP A O 1
ATOM 875 N N . THR A 1 114 ? -3.768 2.357 16.098 1.00 64.25 114 THR A N 1
ATOM 876 C CA . THR A 1 114 ? -4.590 1.861 15.001 1.00 64.25 114 THR A CA 1
ATOM 877 C C . THR A 1 114 ? -5.724 0.962 15.492 1.00 64.25 114 THR A C 1
ATOM 879 O O . THR A 1 114 ? -6.288 0.254 14.677 1.00 64.25 114 THR A O 1
ATOM 882 N N . ASN A 1 115 ? -6.064 0.929 16.792 1.00 67.81 115 ASN A N 1
ATOM 883 C CA . ASN A 1 115 ? -7.115 0.052 17.340 1.00 67.81 115 ASN A CA 1
ATOM 884 C C . ASN A 1 115 ? -7.035 -1.386 16.778 1.00 67.81 115 ASN A C 1
ATOM 886 O O . ASN A 1 115 ? -8.023 -2.004 16.378 1.00 67.81 115 ASN A O 1
ATOM 890 N N . ARG A 1 116 ? -5.812 -1.930 16.706 1.00 70.12 116 ARG A N 1
ATOM 891 C CA . ARG A 1 116 ? -5.536 -3.225 16.057 1.00 70.12 116 ARG A CA 1
ATOM 892 C C . ARG A 1 116 ? -6.232 -4.406 16.740 1.00 70.12 116 ARG A C 1
ATOM 894 O O . ARG A 1 116 ? -6.244 -5.498 16.185 1.00 70.12 116 ARG A O 1
ATOM 901 N N . GLY A 1 117 ? -6.807 -4.195 17.926 1.00 74.62 117 GLY A N 1
ATOM 902 C CA . GLY A 1 117 ? -7.509 -5.212 18.707 1.00 74.62 117 GLY A CA 1
ATOM 90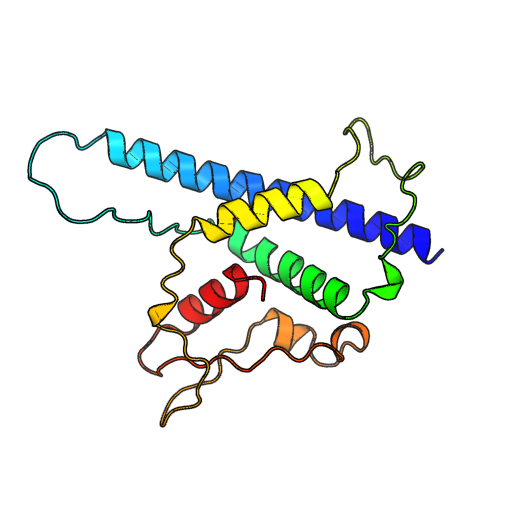3 C C . GLY A 1 117 ? -8.771 -5.767 18.043 1.00 74.62 117 GLY A C 1
ATOM 904 O O . GLY A 1 117 ? -9.211 -6.845 18.432 1.00 74.62 117 GLY A O 1
ATOM 905 N N . ILE A 1 118 ? -9.331 -5.080 17.038 1.00 82.00 118 ILE A N 1
ATOM 906 C CA . ILE A 1 118 ? -10.492 -5.585 16.286 1.00 82.00 118 ILE A CA 1
ATOM 907 C C . ILE A 1 118 ? -10.113 -6.606 15.200 1.00 82.00 118 ILE A C 1
ATOM 909 O O . ILE A 1 118 ? -10.977 -7.341 14.722 1.00 82.00 118 ILE A O 1
ATOM 913 N N . LEU A 1 119 ? -8.836 -6.657 14.805 1.00 85.38 119 LEU A N 1
ATOM 914 C CA . LEU A 1 119 ? -8.341 -7.532 13.745 1.00 85.38 119 LEU A CA 1
ATOM 915 C C . LEU A 1 119 ? -7.865 -8.872 14.311 1.00 85.38 119 LEU A C 1
ATOM 917 O O . LEU A 1 119 ? -7.283 -8.950 15.393 1.00 85.38 119 LEU A O 1
ATOM 921 N N . SER A 1 120 ? -8.066 -9.942 13.547 1.00 85.38 120 SER A N 1
ATOM 922 C CA . SER A 1 120 ? -7.581 -11.279 13.870 1.00 85.38 120 SER A CA 1
ATOM 923 C C . SER A 1 120 ? -6.863 -11.901 12.682 1.00 85.38 120 SER A C 1
ATOM 925 O O . SER A 1 120 ? -7.311 -11.779 11.550 1.00 85.38 120 SER A O 1
ATOM 927 N N . VAL A 1 121 ? -5.753 -12.588 12.944 1.00 86.38 121 VAL A N 1
ATOM 928 C CA . VAL A 1 121 ? -5.020 -13.373 11.932 1.00 86.38 121 VAL A CA 1
ATOM 929 C C . VAL A 1 121 ? -5.572 -14.804 11.840 1.00 86.38 121 VAL A C 1
ATOM 931 O O . VAL A 1 121 ? -5.314 -15.530 10.888 1.00 86.38 121 VAL A O 1
ATOM 934 N N . GLU A 1 122 ? -6.362 -15.224 12.831 1.00 87.12 122 GLU A N 1
ATOM 935 C CA . GLU A 1 122 ? -6.991 -16.541 12.865 1.00 87.12 122 GLU A CA 1
ATOM 936 C C . GLU A 1 122 ? -8.436 -16.450 12.383 1.00 87.12 122 GLU A C 1
ATOM 938 O O . GLU A 1 122 ? -9.220 -15.627 12.863 1.00 87.12 122 GLU A O 1
ATOM 943 N N . GLN A 1 123 ? -8.810 -17.351 11.476 1.00 87.31 123 GLN A N 1
ATOM 944 C CA . GLN A 1 123 ? -10.203 -17.513 11.091 1.00 87.31 123 GLN A CA 1
ATOM 945 C C . GLN A 1 123 ? -10.978 -18.159 12.245 1.00 87.31 123 GLN A C 1
ATOM 947 O O . GLN A 1 123 ? -10.711 -19.299 12.627 1.00 87.31 123 GLN A O 1
ATOM 952 N N . LYS A 1 124 ? -11.953 -17.430 12.789 1.00 90.44 124 LYS A N 1
ATOM 953 C CA . LYS A 1 124 ? -12.858 -17.893 13.849 1.00 90.44 124 LYS A CA 1
ATOM 954 C C . LYS A 1 124 ? -14.291 -17.983 13.328 1.00 90.44 124 LYS A C 1
ATOM 956 O O . LYS A 1 124 ? -14.625 -17.382 12.307 1.00 90.44 124 LYS A O 1
ATOM 961 N N . ASP A 1 125 ? -15.143 -18.715 14.039 1.00 88.75 125 ASP A N 1
ATOM 962 C CA . ASP A 1 125 ? -16.548 -18.877 13.655 1.00 88.75 125 ASP A CA 1
ATOM 963 C C . ASP A 1 125 ? -17.255 -17.520 13.545 1.00 88.75 125 ASP A C 1
ATOM 965 O O . ASP A 1 125 ? -17.235 -16.710 14.471 1.00 88.75 125 ASP A O 1
ATOM 969 N N . GLY A 1 126 ? -17.869 -17.279 12.385 1.00 88.31 126 GLY A N 1
ATOM 970 C CA . GLY A 1 126 ? -18.593 -16.046 12.077 1.00 88.31 126 GLY A CA 1
ATOM 971 C C . GLY A 1 126 ? -17.722 -14.861 11.655 1.00 88.31 126 GLY A C 1
ATOM 972 O O . GLY A 1 126 ? -18.283 -13.868 11.214 1.00 88.31 126 GLY A O 1
ATOM 973 N N . TYR A 1 127 ? -16.391 -14.948 11.744 1.00 92.06 127 TYR A N 1
ATOM 974 C CA . TYR A 1 127 ? -15.513 -13.862 11.308 1.00 92.06 127 TYR A CA 1
ATOM 975 C C . TYR A 1 127 ? -15.506 -13.726 9.785 1.00 92.06 127 TYR A C 1
ATOM 977 O O . TYR A 1 127 ? -15.514 -14.716 9.048 1.00 92.06 127 TYR A O 1
ATOM 985 N N . GLU A 1 128 ? -15.416 -12.485 9.323 1.00 91.75 128 GLU A N 1
ATOM 986 C CA . GLU A 1 128 ? -15.368 -12.142 7.908 1.00 91.75 128 GLU A CA 1
ATOM 987 C C . GLU A 1 128 ? -13.951 -11.730 7.509 1.00 91.75 128 GLU A C 1
ATOM 989 O O . GLU A 1 128 ? -13.232 -11.091 8.278 1.00 91.75 128 GLU A O 1
ATOM 994 N N . THR A 1 129 ? -13.522 -12.108 6.304 1.00 90.50 129 THR A N 1
ATOM 995 C CA . THR A 1 129 ? -12.225 -11.680 5.767 1.00 90.50 129 THR A CA 1
ATOM 996 C C . THR A 1 129 ? -12.296 -10.220 5.349 1.00 90.50 129 THR A C 1
ATOM 998 O O . THR A 1 129 ? -13.126 -9.851 4.517 1.00 90.50 129 THR A O 1
ATOM 1001 N N . VAL A 1 130 ? -11.376 -9.407 5.857 1.00 89.75 130 VAL A N 1
ATOM 1002 C CA . VAL A 1 130 ? -11.261 -8.010 5.453 1.00 89.75 130 VAL A CA 1
ATOM 1003 C C . VAL A 1 130 ? -10.615 -7.955 4.073 1.00 89.75 130 VAL A C 1
ATOM 1005 O O . VAL A 1 130 ? -9.505 -8.442 3.861 1.00 89.75 130 VAL A O 1
ATOM 1008 N N . ARG A 1 131 ? -11.333 -7.386 3.104 1.00 88.25 131 ARG A N 1
ATOM 1009 C CA . ARG A 1 131 ? -10.863 -7.228 1.722 1.00 88.25 131 ARG A CA 1
ATOM 1010 C C . ARG A 1 131 ? -10.733 -5.751 1.413 1.00 88.25 131 ARG A C 1
ATOM 1012 O O . ARG A 1 131 ? -11.716 -5.023 1.527 1.00 88.25 131 ARG A O 1
ATOM 1019 N N . LEU A 1 132 ? -9.539 -5.325 1.018 1.00 88.62 132 LEU A N 1
ATOM 1020 C CA . LEU A 1 132 ? -9.286 -3.929 0.697 1.00 88.62 132 LEU A CA 1
ATOM 1021 C C . LEU A 1 132 ? -9.785 -3.593 -0.722 1.00 88.62 132 LEU A C 1
ATOM 1023 O O . LEU A 1 132 ? -9.589 -4.400 -1.641 1.00 88.62 132 LEU A O 1
ATOM 1027 N N . PRO A 1 133 ? -10.440 -2.436 -0.932 1.00 89.31 133 PRO A N 1
ATOM 1028 C CA . PRO A 1 133 ? -10.957 -2.044 -2.244 1.00 89.31 133 PRO A CA 1
ATOM 1029 C C . PRO A 1 133 ? -9.889 -2.002 -3.344 1.00 89.31 133 PRO A C 1
ATOM 1031 O O . PRO A 1 133 ? -10.164 -2.385 -4.484 1.00 89.31 133 PRO A O 1
ATOM 1034 N N . GLU A 1 134 ? -8.670 -1.573 -3.020 1.00 87.75 134 GLU A N 1
ATOM 1035 C CA . GLU A 1 134 ? -7.531 -1.539 -3.939 1.00 87.75 134 GLU A CA 1
ATOM 1036 C C . GLU A 1 134 ? -7.106 -2.938 -4.403 1.00 87.75 134 GLU A C 1
ATOM 1038 O O . GLU A 1 134 ? -6.844 -3.125 -5.592 1.00 87.75 134 GLU A O 1
ATOM 1043 N N . ASP A 1 135 ? -7.150 -3.939 -3.519 1.00 88.00 135 ASP A N 1
ATOM 1044 C CA . ASP A 1 135 ? -6.800 -5.328 -3.846 1.00 88.00 135 ASP A CA 1
ATOM 1045 C C . ASP A 1 135 ? -7.856 -5.961 -4.751 1.00 88.00 135 ASP A C 1
ATOM 1047 O O . ASP A 1 135 ? -7.539 -6.704 -5.678 1.00 88.00 135 ASP A O 1
ATOM 1051 N N . ILE A 1 136 ? -9.132 -5.645 -4.508 1.00 89.19 136 ILE A N 1
ATOM 1052 C CA . ILE A 1 136 ? -10.235 -6.066 -5.380 1.00 89.19 136 ILE A CA 1
ATOM 1053 C C . ILE A 1 136 ? -10.087 -5.407 -6.754 1.00 89.19 136 ILE A C 1
ATOM 1055 O O . ILE A 1 136 ? -10.246 -6.068 -7.779 1.00 89.19 136 ILE A O 1
ATOM 1059 N N . THR A 1 137 ? -9.764 -4.113 -6.780 1.00 91.56 137 THR A N 1
ATOM 1060 C CA . THR A 1 137 ? -9.624 -3.331 -8.016 1.00 91.56 137 THR A CA 1
ATOM 1061 C C . THR A 1 137 ? -8.459 -3.823 -8.874 1.00 91.56 137 THR A C 1
ATOM 1063 O O . THR A 1 137 ? -8.566 -3.849 -10.099 1.00 91.56 137 THR A O 1
ATOM 1066 N N . LEU A 1 138 ? -7.356 -4.236 -8.245 1.00 89.06 138 LEU A N 1
ATOM 1067 C CA . LEU A 1 138 ? -6.153 -4.729 -8.919 1.00 89.06 138 LEU A CA 1
ATOM 1068 C C . LEU A 1 138 ? -6.093 -6.260 -9.008 1.00 89.06 138 LEU A C 1
ATOM 1070 O O . LEU A 1 138 ? -5.079 -6.816 -9.439 1.00 89.06 138 LEU A O 1
ATOM 1074 N N . ALA A 1 139 ? -7.179 -6.955 -8.663 1.00 86.81 139 ALA A N 1
ATOM 1075 C CA . ALA A 1 139 ? -7.268 -8.399 -8.798 1.00 86.81 139 ALA A CA 1
ATOM 1076 C C . ALA A 1 139 ? -7.018 -8.816 -10.256 1.00 86.81 139 ALA A C 1
ATOM 1078 O O . ALA A 1 139 ? -7.678 -8.353 -11.187 1.00 86.81 139 ALA A O 1
ATOM 1079 N N . GLY A 1 140 ? -6.048 -9.707 -10.465 1.00 87.50 140 GLY A N 1
ATOM 1080 C CA . GLY A 1 140 ? -5.640 -10.126 -11.806 1.00 87.50 140 GLY A CA 1
ATOM 1081 C C . GLY A 1 140 ? -4.506 -9.296 -12.424 1.00 87.50 140 GLY A C 1
ATOM 1082 O O . GLY A 1 140 ? -4.061 -9.615 -13.528 1.00 87.50 140 GLY A O 1
ATOM 1083 N N . PHE A 1 141 ? -3.992 -8.272 -11.737 1.00 88.50 141 PHE A N 1
ATOM 1084 C CA . PHE A 1 141 ? -2.822 -7.528 -12.193 1.00 88.50 141 PHE A CA 1
ATOM 1085 C C . PHE A 1 141 ? -1.538 -8.327 -11.928 1.00 88.50 141 PHE A C 1
ATOM 1087 O O . PHE A 1 141 ? -1.043 -8.399 -10.807 1.00 88.50 141 PHE A O 1
ATOM 1094 N N . THR A 1 142 ? -0.989 -8.940 -12.981 1.00 87.75 142 THR A N 1
ATOM 1095 C CA . THR A 1 142 ? 0.154 -9.870 -12.906 1.00 87.75 142 THR A CA 1
ATOM 1096 C C . THR A 1 142 ? 1.356 -9.360 -12.099 1.00 87.75 142 THR A C 1
ATOM 1098 O O . THR A 1 142 ? 1.894 -10.150 -11.328 1.00 87.75 142 THR A O 1
ATOM 1101 N N . PRO A 1 143 ? 1.771 -8.078 -12.182 1.00 84.44 143 PRO A N 1
ATOM 1102 C CA . PRO A 1 143 ? 2.881 -7.568 -11.369 1.00 84.44 143 PRO A CA 1
ATOM 1103 C C . PRO A 1 143 ? 2.666 -7.606 -9.846 1.00 84.44 143 PRO A C 1
ATOM 1105 O O . PRO A 1 143 ? 3.645 -7.463 -9.117 1.00 84.44 143 PRO A O 1
ATOM 1108 N N . LEU A 1 144 ? 1.424 -7.782 -9.377 1.00 83.19 144 LEU A N 1
ATOM 1109 C CA . LEU A 1 144 ? 1.049 -7.916 -7.962 1.00 83.19 144 LEU A CA 1
ATOM 1110 C C . LEU A 1 144 ? 0.615 -9.342 -7.583 1.00 83.19 144 LEU A C 1
ATOM 1112 O O . LEU A 1 144 ? 0.390 -9.619 -6.414 1.00 83.19 144 LEU A O 1
ATOM 1116 N N . MET A 1 145 ? 0.509 -10.270 -8.542 1.00 76.19 145 MET A N 1
ATOM 1117 C CA . MET A 1 145 ? 0.005 -11.630 -8.283 1.00 76.19 145 MET A CA 1
ATOM 1118 C C . MET A 1 145 ? 0.906 -12.473 -7.377 1.00 76.19 145 MET A C 1
ATOM 1120 O O . MET A 1 145 ? 0.460 -13.485 -6.851 1.00 76.19 145 MET A O 1
ATOM 1124 N N . TYR A 1 146 ? 2.180 -12.105 -7.249 1.00 72.06 146 TYR A N 1
ATOM 1125 C CA . TYR A 1 146 ? 3.164 -12.894 -6.508 1.00 72.06 146 TYR A CA 1
ATOM 1126 C C . TYR A 1 146 ? 3.271 -12.495 -5.031 1.00 72.06 146 TYR A C 1
ATOM 1128 O O . TYR A 1 146 ? 4.023 -13.128 -4.293 1.00 72.06 146 TYR A O 1
ATOM 1136 N N . HIS A 1 147 ? 2.507 -11.488 -4.604 1.00 71.06 147 HIS A N 1
ATOM 1137 C CA . HIS A 1 147 ? 2.354 -11.103 -3.208 1.00 71.06 147 HIS A CA 1
ATOM 1138 C C . HIS A 1 147 ? 0.900 -11.308 -2.795 1.00 71.06 147 HIS A C 1
ATOM 1140 O O . HIS A 1 147 ? 0.042 -10.456 -3.018 1.00 71.06 147 HIS A O 1
ATOM 1146 N N . GLU A 1 148 ? 0.621 -12.481 -2.231 1.00 71.44 148 GLU A N 1
ATOM 1147 C CA . GLU A 1 148 ? -0.641 -12.750 -1.549 1.00 71.44 148 GLU A CA 1
ATOM 1148 C C . GLU A 1 148 ? -0.454 -12.411 -0.064 1.00 71.44 148 GLU A C 1
ATOM 1150 O O . GLU A 1 148 ? 0.228 -13.164 0.638 1.00 71.44 148 GLU A O 1
ATOM 1155 N N . PRO A 1 149 ? -1.001 -11.281 0.426 1.00 72.25 149 PRO A N 1
ATOM 1156 C CA . PRO A 1 149 ? -0.940 -10.970 1.845 1.00 72.25 149 PRO A CA 1
ATOM 1157 C C . PRO A 1 149 ? -1.726 -12.013 2.643 1.00 72.25 149 PRO A C 1
ATOM 1159 O O . PRO A 1 149 ? -2.736 -12.552 2.177 1.00 72.25 149 PRO A O 1
ATOM 1162 N N . GLU A 1 150 ? -1.269 -12.289 3.863 1.00 82.38 150 GLU A N 1
ATOM 1163 C CA . GLU A 1 150 ? -1.979 -13.194 4.762 1.00 82.38 150 GLU A CA 1
ATOM 1164 C C . GLU A 1 150 ? -3.400 -12.670 5.036 1.00 82.38 150 GLU A C 1
ATOM 1166 O O . GLU A 1 150 ? -3.595 -11.464 5.225 1.00 82.38 150 GLU A O 1
ATOM 1171 N N . PRO A 1 151 ? -4.418 -13.548 5.053 1.00 86.88 151 PRO A N 1
ATOM 1172 C CA . PRO A 1 151 ? -5.787 -13.119 5.277 1.00 86.88 151 PRO A CA 1
ATOM 1173 C C . PRO A 1 151 ? -5.954 -12.580 6.700 1.00 86.88 151 PRO A C 1
ATOM 1175 O O . PRO A 1 151 ? -5.582 -13.225 7.679 1.00 86.88 151 PRO A O 1
ATOM 1178 N N . ILE A 1 152 ? -6.575 -11.407 6.802 1.00 89.38 152 ILE A N 1
ATOM 1179 C CA . ILE A 1 152 ? -6.950 -10.779 8.070 1.00 89.38 152 ILE A CA 1
ATOM 1180 C C . ILE A 1 152 ? -8.471 -10.828 8.201 1.00 89.38 152 ILE A C 1
ATOM 1182 O O . ILE A 1 152 ? -9.207 -10.648 7.228 1.00 89.38 152 ILE A O 1
ATOM 1186 N N . PHE A 1 153 ? -8.944 -11.078 9.414 1.00 91.12 153 PHE A N 1
ATOM 1187 C CA . PHE A 1 153 ? -10.344 -11.298 9.736 1.00 91.12 153 PHE A CA 1
ATOM 1188 C C . PHE A 1 153 ? -10.851 -10.286 10.761 1.00 91.12 153 PHE A C 1
ATOM 1190 O O . PHE A 1 153 ? -10.099 -9.813 11.614 1.00 91.12 153 PHE A O 1
ATOM 1197 N N . VAL A 1 154 ? -12.147 -9.998 10.711 1.00 91.94 154 VAL A N 1
ATOM 1198 C CA . VAL A 1 154 ? -12.838 -9.110 11.648 1.00 91.94 154 VAL A CA 1
ATOM 1199 C C . VAL A 1 154 ? -14.125 -9.769 12.152 1.00 91.94 154 VAL A C 1
ATOM 1201 O O . VAL A 1 154 ? -14.745 -10.570 11.448 1.00 91.94 154 VAL A O 1
ATOM 1204 N N . HIS A 1 155 ? -14.509 -9.472 13.395 1.00 91.19 155 HIS A N 1
ATOM 1205 C CA . HIS A 1 155 ? -15.783 -9.929 13.947 1.00 91.19 155 HIS A CA 1
ATOM 1206 C C . HIS A 1 155 ? -16.952 -9.241 13.213 1.00 91.19 155 HIS A C 1
ATOM 1208 O O . HIS A 1 155 ? -16.868 -8.039 12.966 1.00 91.19 155 HIS A O 1
ATOM 1214 N N . PRO A 1 156 ? -18.060 -9.941 12.913 1.00 87.44 156 PRO A N 1
ATOM 1215 C CA . PRO A 1 156 ? -19.165 -9.390 12.115 1.00 87.44 156 PRO A CA 1
ATOM 1216 C C . PRO A 1 156 ? -19.931 -8.237 12.786 1.00 87.44 156 PRO A C 1
ATOM 1218 O O . PRO A 1 156 ? -20.694 -7.537 12.131 1.00 87.44 156 PRO A O 1
ATOM 1221 N N . GLU A 1 157 ? -19.746 -8.024 14.091 1.00 87.25 157 GLU A N 1
ATOM 1222 C CA . GLU A 1 157 ? -20.306 -6.861 14.805 1.00 87.25 157 GLU A CA 1
ATOM 1223 C C . GLU A 1 157 ? -19.404 -5.615 14.751 1.00 87.25 157 GLU A C 1
ATOM 1225 O O . GLU A 1 157 ? -19.816 -4.543 15.192 1.00 87.25 157 GLU A O 1
ATOM 1230 N N . CYS A 1 158 ? -18.172 -5.743 14.254 1.00 85.12 158 CYS A N 1
ATOM 1231 C CA . CYS A 1 158 ? -17.255 -4.619 14.100 1.00 85.12 158 CYS A CA 1
ATOM 1232 C C . CYS A 1 158 ? -17.459 -3.926 12.748 1.00 85.12 158 CYS A C 1
ATOM 1234 O O . CYS A 1 158 ? -17.892 -4.534 11.771 1.00 85.12 158 CYS A O 1
ATOM 1236 N N . ASP A 1 159 ? -17.104 -2.645 12.690 1.00 85.69 159 ASP A N 1
ATOM 1237 C CA . ASP A 1 159 ? -17.181 -1.857 11.464 1.00 85.69 159 ASP A CA 1
ATOM 1238 C C . ASP A 1 159 ? -16.117 -2.317 10.447 1.00 85.69 159 ASP A C 1
ATOM 1240 O O . ASP A 1 159 ? -14.910 -2.259 10.707 1.00 85.69 159 ASP A O 1
ATOM 1244 N N . MET A 1 160 ? -16.574 -2.783 9.281 1.00 85.62 160 MET A N 1
ATOM 1245 C CA . MET A 1 160 ? -15.712 -3.231 8.186 1.00 85.62 160 MET A CA 1
ATOM 1246 C C . MET A 1 160 ? -14.888 -2.079 7.595 1.00 85.62 160 MET A C 1
ATOM 1248 O O . MET A 1 160 ? -13.733 -2.294 7.229 1.00 85.62 160 MET A O 1
ATOM 1252 N N . GLU A 1 161 ? -15.438 -0.865 7.512 1.00 82.31 161 GLU A N 1
ATOM 1253 C CA . GLU A 1 161 ? -14.710 0.297 6.989 1.00 82.31 161 GLU A CA 1
ATOM 1254 C C . GLU A 1 161 ? -13.581 0.696 7.949 1.00 82.31 161 GLU A C 1
ATOM 1256 O O . GLU A 1 161 ? -12.459 0.962 7.510 1.00 82.31 161 GLU A O 1
ATOM 1261 N N . GLU A 1 162 ? -13.832 0.659 9.265 1.00 79.94 162 GLU A N 1
ATOM 1262 C CA . GLU A 1 162 ? -12.784 0.877 10.274 1.00 79.94 162 GLU A CA 1
ATOM 1263 C C . GLU A 1 162 ? -11.698 -0.205 10.156 1.00 79.94 162 GLU A C 1
ATOM 1265 O O . GLU A 1 162 ? -10.511 0.117 10.117 1.00 79.94 162 GLU A O 1
ATOM 1270 N N . ALA A 1 163 ? -12.082 -1.477 9.999 1.00 82.50 163 ALA A N 1
ATOM 1271 C CA . ALA A 1 163 ? -11.138 -2.579 9.814 1.00 82.50 163 ALA A CA 1
ATOM 1272 C C . ALA A 1 163 ? -10.268 -2.424 8.552 1.00 82.50 163 ALA A C 1
ATOM 1274 O O . ALA A 1 163 ? -9.056 -2.638 8.616 1.00 82.50 163 ALA A O 1
ATOM 1275 N N . GLN A 1 164 ? -10.852 -2.010 7.423 1.00 84.00 164 GLN A N 1
ATOM 1276 C CA . GLN A 1 164 ? -10.118 -1.747 6.181 1.00 84.00 164 GLN A CA 1
ATOM 1277 C C . GLN A 1 164 ? -9.098 -0.617 6.360 1.00 84.00 164 GLN A C 1
ATOM 1279 O O . GLN A 1 164 ? -7.926 -0.794 6.032 1.00 84.00 164 GLN A O 1
ATOM 1284 N N . VAL A 1 165 ? -9.508 0.512 6.951 1.00 77.38 165 VAL A N 1
ATOM 1285 C CA . VAL A 1 165 ? -8.608 1.645 7.224 1.00 77.38 165 VAL A CA 1
ATOM 1286 C C . VAL A 1 165 ? -7.444 1.218 8.117 1.00 77.38 165 VAL A C 1
ATOM 1288 O O . VAL A 1 165 ? -6.298 1.599 7.869 1.00 77.38 165 VAL A O 1
ATOM 1291 N N . ILE A 1 166 ? -7.713 0.404 9.140 1.00 77.12 166 ILE A N 1
ATOM 1292 C CA . ILE A 1 166 ? -6.676 -0.088 10.048 1.00 77.12 166 ILE A CA 1
ATOM 1293 C C . ILE A 1 166 ? -5.654 -0.936 9.294 1.00 77.12 166 ILE A C 1
ATOM 1295 O O . ILE A 1 166 ? -4.461 -0.709 9.476 1.00 77.12 166 ILE A O 1
ATOM 1299 N N . ILE A 1 167 ? -6.089 -1.865 8.438 1.00 76.06 167 ILE A N 1
ATOM 1300 C CA . ILE A 1 167 ? -5.172 -2.708 7.657 1.00 76.06 167 ILE A CA 1
ATOM 1301 C C . ILE A 1 167 ? -4.344 -1.865 6.687 1.00 76.06 167 ILE A C 1
ATOM 1303 O O . ILE A 1 167 ? -3.125 -2.028 6.649 1.00 76.06 167 ILE A O 1
ATOM 1307 N N . THR A 1 168 ? -4.954 -0.928 5.955 1.00 69.25 168 THR A N 1
ATOM 1308 C CA . THR A 1 168 ? -4.212 -0.053 5.031 1.00 69.25 168 THR A CA 1
ATOM 1309 C C . THR A 1 168 ? -3.149 0.775 5.771 1.00 69.25 168 THR A C 1
ATOM 1311 O O . THR A 1 168 ? -2.053 0.981 5.251 1.00 69.25 168 THR A O 1
ATOM 1314 N N . ASN A 1 169 ? -3.411 1.180 7.020 1.00 59.69 169 ASN A N 1
ATOM 1315 C CA . ASN A 1 169 ? -2.437 1.884 7.862 1.00 59.69 169 ASN A CA 1
ATOM 1316 C C . ASN A 1 169 ? -1.271 1.009 8.336 1.00 59.69 169 ASN A C 1
ATOM 1318 O O . ASN A 1 169 ? -0.250 1.545 8.775 1.00 59.69 169 ASN A O 1
ATOM 1322 N N . VAL A 1 170 ? -1.410 -0.319 8.307 1.00 60.38 170 VAL A N 1
ATOM 1323 C CA . VAL A 1 170 ? -0.352 -1.217 8.779 1.00 60.38 170 VAL A CA 1
ATOM 1324 C C . VAL A 1 170 ? 0.791 -1.341 7.771 1.00 60.38 170 VAL A C 1
ATOM 1326 O O . VAL A 1 170 ? 1.879 -1.692 8.217 1.00 60.38 170 VAL A O 1
ATOM 1329 N N . LEU A 1 171 ? 0.600 -0.987 6.487 1.00 57.09 171 LEU A N 1
ATOM 1330 C CA . LEU A 1 171 ? 1.590 -1.198 5.414 1.00 57.09 171 LEU A CA 1
ATOM 1331 C C . LEU A 1 171 ? 2.290 -2.562 5.597 1.00 57.09 171 LEU A C 1
ATOM 1333 O O . LEU A 1 171 ? 3.494 -2.617 5.848 1.00 57.09 171 LEU A O 1
ATOM 1337 N N . THR A 1 172 ? 1.491 -3.634 5.618 1.00 48.31 172 THR A N 1
ATOM 1338 C CA . THR A 1 172 ? 1.971 -5.023 5.714 1.00 48.31 172 THR A CA 1
ATOM 1339 C C . THR A 1 172 ? 2.679 -5.443 4.447 1.00 48.31 172 THR A C 1
ATOM 1341 O O . THR A 1 172 ? 2.057 -5.228 3.383 1.00 48.31 172 THR A O 1
#

Organism: Anopheles stephensi (NCBI:txid30069)

Foldseek 3Di:
DLLVVLLVVLQVLLVLLVVLLVQLVVQVVVQVVVVVVDPDDDDDDDPPLPQRDRDPVNVVSLLVNLVVLLLCVLPVVSQVVHRPNPPPDPPPDDDRPSVVSVVSLLVSLVSHDLVCVQKDLDDDPQWDWQDAPSCVVCPPVVSNPRDDDRTMTGHPVDDSVSVNSSVSSVSD

Sequence (172 aa):
LQECALASGLVMFGILLERLIRLIQEALDTARDSTKGTEADVISTESEIPKLVLPEDAKVILPAIKVWCDWMMSNTETWNPPPCCADFKMGKSTAHDPWSELALLMNMLKSLDTNRGILSVEQKDGYETVRLPEDITLAGFTPLMYHEPEPIFVHPECDMEEAQVIITNVLT

Secondary structure (DSSP, 8-state):
-HHHHHHHHHHHHHHHHHHHHHHHHHHHHHHHHHHTT--S---------------HHHHHHHHHHHHHHHHHHHTHHHHSSPP-TTS---TTS----HHHHHHHHHHHHHTS---GGGEESS--TT-EE---HHHHHTTT-GGGTT--PPP-EE-TTS-HHHHHHHHHHH--

Radius of gyration: 18.96 Å; chains: 1; bounding box: 41×43×59 Å